Protein AF-A0A1H9M4N2-F1 (afdb_monomer_lite)

Radius of gyration: 21.85 Å; chains: 1; bounding box: 49×47×49 Å

Secondary structure (DSSP, 8-state):
----HHHHHHHHHHGGGTT---TTT-TTTT-HHHHTTTHHHHHHHHHHHHHHHHHHHHGGGS-HHHHHHHHHHSS---TT-S-HHHHHHHHHHHHH-PPPEEEEEETTEEEEEE---HHHHHH-HHHHHHHH-HHHHHHHHHHHTS----

Foldseek 3Di:
DPPPVVVVVVVLVVCLQDPDDDLPSRVCNVPPVCPVVPSVVVSVVVVVVLLVVLLVVLCPLPDPVQVVCCVVPVDGDDDCPDDPVLVVLQVVCVVPPFADWDWDDDPPDIDIDGDPDPVSCVVRVSVVCVLVDPNVQSRVCSSVSHNDRD

Organism: NCBI:txid355243

Sequence (150 aa):
MKQNMFVKYLIWIAEIFTEAKSFEANPILGNRLLNRPGLHVLRVVIARLITGFRRWILSWNISSAHRREFRQKDYLRISNALPPELFKRLQDEGEHCWPEIREFIQGNTTTRITFLDQEALKQLPAARMLCESSSIRDLLTYVASTAIRP

Structure (mmCIF, N/CA/C/O backbone):
data_AF-A0A1H9M4N2-F1
#
_entry.id   AF-A0A1H9M4N2-F1
#
loop_
_atom_site.group_PDB
_atom_site.id
_atom_site.type_symbol
_atom_site.label_atom_id
_atom_site.label_alt_id
_atom_site.label_comp_id
_atom_site.label_asym_id
_atom_site.label_entity_id
_atom_site.label_seq_id
_atom_site.pdbx_PDB_ins_code
_atom_site.Cartn_x
_atom_site.Cartn_y
_atom_site.Cartn_z
_atom_site.occupancy
_atom_site.B_iso_or_equiv
_atom_site.auth_seq_id
_atom_site.auth_comp_id
_atom_site.auth_asym_id
_atom_site.auth_atom_id
_atom_site.pdbx_PDB_model_num
ATOM 1 N N . MET A 1 1 ? 15.520 31.097 -24.199 1.00 44.78 1 MET A N 1
ATOM 2 C CA . MET A 1 1 ? 16.079 30.309 -23.076 1.00 44.78 1 MET A CA 1
ATOM 3 C C . MET A 1 1 ? 16.552 28.952 -23.591 1.00 44.78 1 MET A C 1
ATOM 5 O O . MET A 1 1 ? 15.733 28.059 -23.766 1.00 44.78 1 MET A O 1
ATOM 9 N N . LYS A 1 2 ? 17.850 28.790 -23.894 1.00 54.47 2 LYS A N 1
ATOM 10 C CA . LYS A 1 2 ? 18.431 27.469 -24.191 1.00 54.47 2 LYS A CA 1
ATOM 11 C C . LYS A 1 2 ? 18.489 26.693 -22.877 1.00 54.47 2 LYS A C 1
ATOM 13 O O . LYS A 1 2 ? 19.412 26.863 -22.092 1.00 54.47 2 LYS A O 1
ATOM 18 N N . GLN A 1 3 ? 17.450 25.919 -22.593 1.00 59.66 3 GLN A N 1
ATOM 19 C CA . GLN A 1 3 ? 17.449 24.980 -21.477 1.00 59.66 3 GLN A CA 1
ATOM 20 C C . GLN A 1 3 ? 18.666 24.061 -21.663 1.00 59.66 3 GLN A C 1
ATOM 22 O O . GLN A 1 3 ? 18.811 23.482 -22.739 1.00 59.66 3 GLN A O 1
ATOM 27 N N . ASN A 1 4 ? 19.568 23.995 -20.678 1.00 78.81 4 ASN A N 1
ATOM 28 C CA . ASN A 1 4 ? 20.815 23.233 -20.787 1.00 78.81 4 ASN A CA 1
ATOM 29 C C . ASN A 1 4 ? 20.494 21.767 -21.102 1.00 78.81 4 ASN A C 1
ATOM 31 O O . ASN A 1 4 ? 20.115 21.003 -20.216 1.00 78.81 4 ASN A O 1
ATOM 35 N N . MET A 1 5 ? 20.635 21.384 -22.373 1.00 80.19 5 MET A N 1
ATOM 36 C CA . MET A 1 5 ? 20.317 20.043 -22.876 1.00 80.19 5 MET A CA 1
ATOM 37 C C . MET A 1 5 ? 21.024 18.961 -22.059 1.00 80.19 5 MET A C 1
ATOM 39 O O . MET A 1 5 ? 20.429 17.939 -21.747 1.00 80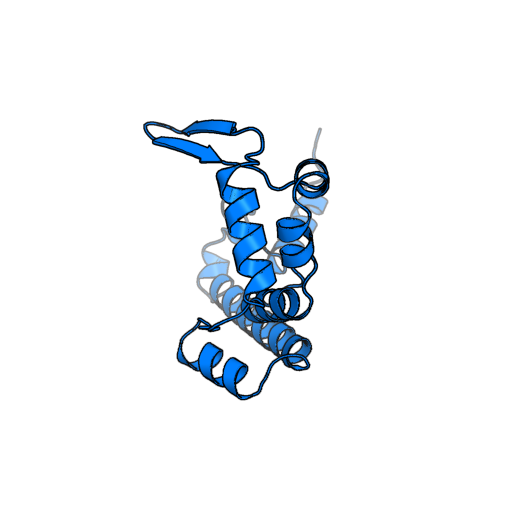.19 5 MET A O 1
ATOM 43 N N . PHE A 1 6 ? 22.252 19.236 -21.623 1.00 85.56 6 PHE A N 1
ATOM 44 C CA . PHE A 1 6 ? 23.020 18.371 -20.733 1.00 85.56 6 PHE A CA 1
ATOM 45 C C . PHE A 1 6 ? 22.291 18.044 -19.419 1.00 85.56 6 PHE A C 1
ATOM 47 O O . PHE A 1 6 ? 22.195 16.883 -19.034 1.00 85.56 6 PHE A O 1
ATOM 54 N N . VAL A 1 7 ? 21.705 19.051 -18.765 1.00 88.12 7 VAL A N 1
ATOM 55 C CA . VAL A 1 7 ? 20.955 18.868 -17.513 1.00 88.12 7 VAL A CA 1
ATOM 56 C C . VAL A 1 7 ? 19.710 18.014 -17.753 1.00 88.12 7 VAL A C 1
ATOM 58 O O . VAL A 1 7 ? 19.417 17.126 -16.959 1.00 88.12 7 VAL A O 1
ATOM 61 N N . LYS A 1 8 ? 19.009 18.217 -18.877 1.00 87.62 8 LYS A N 1
ATOM 62 C CA . LYS A 1 8 ? 17.862 17.373 -19.247 1.00 87.62 8 LYS A CA 1
ATOM 63 C C . LYS A 1 8 ? 18.258 15.918 -19.464 1.00 87.62 8 LYS A C 1
ATOM 65 O O . LYS A 1 8 ? 17.565 15.038 -18.973 1.00 87.62 8 LYS A O 1
ATOM 70 N N . TYR A 1 9 ? 19.374 15.662 -20.144 1.00 88.62 9 TYR A N 1
ATOM 71 C CA . TYR A 1 9 ? 19.868 14.299 -20.334 1.00 88.62 9 TYR A CA 1
ATOM 72 C C . TYR A 1 9 ? 20.221 13.618 -19.009 1.00 88.62 9 TYR A C 1
ATOM 74 O O . TYR A 1 9 ? 19.859 12.460 -18.823 1.00 88.62 9 TYR A O 1
ATOM 82 N N . LEU A 1 10 ? 20.849 14.329 -18.066 1.00 91.19 10 LEU A N 1
ATOM 83 C CA . LEU A 1 10 ? 21.105 13.791 -16.725 1.00 91.19 10 LEU A CA 1
ATOM 84 C C . LEU A 1 10 ? 19.805 13.430 -15.993 1.00 91.19 10 LEU A C 1
ATOM 86 O O . LEU A 1 10 ? 19.711 12.347 -15.418 1.00 91.19 10 LEU A O 1
ATOM 90 N N . ILE A 1 11 ? 18.790 14.298 -16.062 1.00 90.81 11 ILE A N 1
ATOM 91 C CA . ILE A 1 11 ? 17.467 14.033 -15.477 1.00 90.81 11 ILE A CA 1
ATOM 92 C C . ILE A 1 11 ? 16.821 12.811 -16.140 1.00 90.81 11 ILE A C 1
ATOM 94 O O . ILE A 1 11 ? 16.382 11.903 -15.443 1.00 90.81 11 ILE A O 1
ATOM 98 N N . TRP A 1 12 ? 16.817 12.734 -17.472 1.00 91.44 12 TRP A N 1
ATOM 99 C CA . TRP A 1 12 ? 16.221 11.612 -18.201 1.00 91.44 12 TRP A CA 1
ATOM 100 C C . TRP A 1 12 ? 16.899 10.273 -17.913 1.00 91.44 12 TRP A C 1
ATOM 102 O O . TRP A 1 12 ? 16.220 9.247 -17.874 1.00 91.44 12 TRP A O 1
ATOM 112 N N . ILE A 1 13 ? 18.219 10.272 -17.701 1.00 90.12 13 ILE A N 1
ATOM 113 C CA . ILE A 1 13 ? 18.963 9.080 -17.277 1.00 90.12 13 ILE A CA 1
ATOM 114 C C . ILE A 1 13 ? 18.564 8.695 -15.850 1.00 90.12 13 ILE A C 1
ATOM 116 O O . ILE A 1 13 ? 18.300 7.523 -15.586 1.00 90.12 13 ILE A O 1
ATOM 120 N N . ALA A 1 14 ? 18.471 9.665 -14.937 1.00 90.00 14 ALA A N 1
ATOM 121 C CA . ALA A 1 14 ? 18.040 9.407 -13.566 1.00 90.00 14 ALA A CA 1
ATOM 122 C C . ALA A 1 14 ? 16.607 8.840 -13.510 1.00 90.00 14 ALA A C 1
ATOM 124 O O . ALA A 1 14 ? 16.345 7.910 -12.749 1.00 90.00 14 ALA A O 1
ATOM 125 N N . GLU A 1 15 ? 15.703 9.323 -14.368 1.00 90.94 15 GLU A N 1
ATOM 126 C CA . GLU A 1 15 ? 14.310 8.861 -14.476 1.00 90.94 15 GLU A CA 1
ATOM 127 C C . GLU A 1 15 ? 14.156 7.375 -14.844 1.00 90.94 15 GLU A C 1
ATOM 129 O O . GLU A 1 15 ? 13.112 6.777 -14.582 1.00 90.94 15 GLU A O 1
ATOM 134 N N . ILE A 1 16 ? 15.193 6.733 -15.394 1.00 87.00 16 ILE A N 1
ATOM 135 C CA . ILE A 1 16 ? 15.191 5.278 -15.629 1.00 87.00 16 ILE A CA 1
ATOM 136 C C . ILE A 1 16 ? 14.973 4.519 -14.314 1.00 87.00 16 ILE A C 1
ATOM 138 O O . ILE A 1 16 ? 14.274 3.499 -14.290 1.00 87.00 16 ILE A O 1
ATOM 142 N N . PHE A 1 17 ? 15.530 5.047 -13.225 1.00 86.75 17 PHE A N 1
ATOM 143 C CA . PHE A 1 17 ? 15.487 4.464 -11.888 1.00 86.75 17 PHE A CA 1
ATOM 144 C C . PHE A 1 17 ? 14.317 4.982 -11.040 1.00 86.75 17 PHE A C 1
ATOM 146 O O . PHE A 1 17 ? 14.238 4.665 -9.855 1.00 86.75 17 PHE A O 1
ATOM 153 N N . THR A 1 18 ? 13.401 5.761 -11.623 1.00 87.38 18 THR A N 1
ATOM 154 C CA . THR A 1 18 ? 12.228 6.306 -10.928 1.00 87.38 18 THR A CA 1
ATOM 155 C C . THR A 1 18 ? 10.921 5.718 -11.465 1.00 87.38 18 THR A C 1
ATOM 157 O O . THR A 1 18 ? 10.889 4.909 -12.401 1.00 87.38 18 THR A O 1
ATOM 160 N N . GLU A 1 19 ? 9.807 6.161 -10.879 1.00 83.69 19 GLU A N 1
ATOM 161 C CA . GLU A 1 19 ? 8.443 5.842 -11.307 1.00 83.69 19 GLU A CA 1
ATOM 162 C C . GLU A 1 19 ? 7.988 6.641 -12.544 1.00 83.69 19 GLU A C 1
ATOM 164 O O . GLU A 1 19 ? 6.795 6.682 -12.842 1.00 83.69 19 GLU A O 1
ATOM 169 N N . ALA A 1 20 ? 8.904 7.278 -13.285 1.00 87.44 20 ALA A N 1
ATOM 170 C CA . ALA A 1 20 ? 8.570 8.000 -14.507 1.00 87.44 20 ALA A CA 1
ATOM 171 C C . ALA A 1 20 ? 7.899 7.070 -15.538 1.00 87.44 20 ALA A C 1
ATOM 173 O O . ALA A 1 20 ? 8.430 6.013 -15.909 1.00 87.44 20 ALA A O 1
ATOM 174 N N . LYS A 1 21 ? 6.711 7.484 -15.999 1.00 81.69 21 LYS A N 1
ATOM 175 C CA . LYS A 1 21 ? 5.856 6.743 -16.947 1.00 81.69 21 LYS A CA 1
ATOM 176 C C . LYS A 1 21 ? 5.656 7.459 -18.287 1.00 81.69 21 LYS A C 1
ATOM 178 O O . LYS A 1 21 ? 4.978 6.919 -19.154 1.00 81.69 21 LYS A O 1
ATOM 183 N N . SER A 1 22 ? 6.228 8.651 -18.476 1.00 86.00 22 SER A N 1
ATOM 184 C CA . SER A 1 22 ? 6.101 9.372 -19.746 1.00 86.00 22 SER A CA 1
ATOM 185 C C . SER A 1 22 ? 7.157 8.907 -20.746 1.00 86.00 22 SER A C 1
ATOM 187 O O . SER A 1 22 ? 8.322 9.290 -20.667 1.00 86.00 22 SER A O 1
ATOM 189 N N . PHE A 1 23 ? 6.735 8.072 -21.694 1.00 85.62 23 PHE A N 1
ATOM 190 C CA . PHE A 1 23 ? 7.571 7.606 -22.806 1.00 85.62 23 PHE A CA 1
ATOM 191 C C . PHE A 1 23 ? 7.739 8.666 -23.903 1.00 85.62 23 PHE A C 1
ATOM 193 O O . PHE A 1 23 ? 8.678 8.588 -24.686 1.00 85.62 23 PHE A O 1
ATOM 200 N N . GLU A 1 24 ? 6.842 9.652 -23.957 1.00 87.06 24 GLU A N 1
ATOM 201 C CA . GLU A 1 24 ? 6.908 10.761 -24.910 1.00 87.06 24 GLU A CA 1
ATOM 202 C C . GLU A 1 24 ? 7.845 11.870 -24.416 1.00 87.06 24 GLU A C 1
ATOM 204 O O . GLU A 1 24 ? 8.692 12.349 -25.166 1.00 87.06 24 GLU A O 1
ATOM 209 N N . ALA A 1 25 ? 7.745 12.248 -23.135 1.00 86.50 25 ALA A N 1
ATOM 210 C CA . ALA A 1 25 ? 8.541 13.345 -22.578 1.00 86.50 25 ALA A CA 1
ATOM 211 C C . ALA A 1 25 ? 9.994 12.952 -22.251 1.00 86.50 25 ALA A C 1
ATOM 213 O O . ALA A 1 25 ? 10.863 13.826 -22.200 1.00 86.50 25 ALA A O 1
ATOM 214 N N . ASN A 1 26 ? 10.265 11.660 -22.028 1.00 89.06 26 ASN A N 1
ATOM 215 C CA . ASN A 1 26 ? 11.610 11.131 -21.814 1.00 89.06 26 ASN A CA 1
ATOM 216 C C . ASN A 1 26 ? 12.023 10.251 -23.012 1.00 89.06 26 ASN A C 1
ATOM 218 O O . ASN A 1 26 ? 11.610 9.087 -23.104 1.00 89.06 26 ASN A O 1
ATOM 222 N N . PRO A 1 27 ? 12.881 10.764 -23.914 1.00 88.50 27 PRO A N 1
ATOM 223 C CA . PRO A 1 27 ? 13.272 10.055 -25.128 1.00 88.50 27 PRO A CA 1
ATOM 224 C C . PRO A 1 27 ? 14.112 8.802 -24.855 1.00 88.50 27 PRO A C 1
ATOM 226 O O . PRO A 1 27 ? 14.202 7.945 -25.728 1.00 88.50 27 PRO A O 1
ATOM 229 N N . ILE A 1 28 ? 14.719 8.667 -23.670 1.00 88.44 28 ILE A N 1
ATOM 230 C CA . ILE A 1 28 ? 15.475 7.472 -23.273 1.00 88.44 28 ILE A CA 1
ATOM 231 C C . ILE A 1 28 ? 14.504 6.352 -22.892 1.00 88.44 28 ILE A C 1
ATOM 233 O O . ILE A 1 28 ? 14.641 5.228 -23.374 1.00 88.44 28 ILE A O 1
ATOM 237 N N . LEU A 1 29 ? 13.476 6.670 -22.098 1.00 88.25 29 LEU A N 1
ATOM 238 C CA . LEU A 1 29 ? 12.418 5.722 -21.744 1.00 88.25 29 LEU A CA 1
ATOM 239 C C . LEU A 1 29 ? 11.606 5.286 -22.970 1.00 88.25 29 LEU A C 1
ATOM 241 O O . LEU A 1 29 ? 11.312 4.100 -23.111 1.00 88.25 29 LEU A O 1
ATOM 245 N N . GLY A 1 30 ? 11.280 6.217 -23.871 1.00 87.81 30 GLY A N 1
ATOM 246 C CA . GLY A 1 30 ? 10.562 5.949 -25.124 1.00 87.81 30 GLY A CA 1
ATOM 247 C C . GLY A 1 30 ? 11.386 5.270 -26.223 1.00 87.81 30 GLY A C 1
ATOM 248 O O . GLY A 1 30 ? 10.836 4.881 -27.257 1.00 87.81 30 GLY A O 1
ATOM 249 N N . ASN A 1 31 ? 12.698 5.100 -26.039 1.00 91.50 31 ASN A N 1
ATOM 250 C CA . ASN A 1 31 ? 13.578 4.630 -27.103 1.00 91.50 31 ASN A CA 1
ATOM 251 C C . ASN A 1 31 ? 13.326 3.152 -27.455 1.00 91.50 31 ASN A C 1
ATOM 253 O O . ASN A 1 31 ? 13.553 2.243 -26.653 1.00 91.50 31 ASN A O 1
ATOM 257 N N . ARG A 1 32 ? 12.926 2.880 -28.701 1.00 90.56 32 ARG A N 1
ATOM 258 C CA . ARG A 1 32 ? 12.684 1.510 -29.189 1.00 90.56 32 ARG A CA 1
ATOM 259 C C . ARG A 1 32 ? 13.947 0.644 -29.216 1.00 90.56 32 ARG A C 1
ATOM 261 O O . ARG A 1 32 ? 13.852 -0.551 -28.958 1.00 90.56 32 ARG A O 1
ATOM 268 N N . LEU A 1 33 ? 15.113 1.219 -29.513 1.00 91.38 33 LEU A N 1
ATOM 269 C CA . LEU A 1 33 ? 16.386 0.492 -29.561 1.00 91.38 33 LEU A CA 1
ATOM 270 C C . LEU A 1 33 ? 16.873 0.079 -28.172 1.00 91.38 33 LEU A C 1
ATOM 272 O O . LEU A 1 33 ? 17.539 -0.940 -28.075 1.00 91.38 33 LEU A O 1
ATOM 276 N N . LEU A 1 34 ? 16.518 0.822 -27.118 1.00 89.44 34 LEU A N 1
ATOM 277 C CA . LEU A 1 34 ? 16.816 0.447 -25.729 1.00 89.44 34 LEU A CA 1
ATOM 278 C C . LEU A 1 34 ? 15.767 -0.508 -25.148 1.00 89.44 34 LEU A C 1
ATOM 280 O O . LEU A 1 34 ? 16.090 -1.394 -24.360 1.00 89.44 34 LEU A O 1
ATOM 284 N N . ASN A 1 35 ? 14.506 -0.385 -25.564 1.00 90.88 35 ASN A N 1
ATOM 285 C CA . ASN A 1 35 ? 13.452 -1.290 -25.109 1.00 90.88 35 ASN A CA 1
ATOM 286 C C . ASN A 1 35 ? 13.502 -2.673 -25.777 1.00 90.88 35 ASN A C 1
ATOM 288 O O . ASN A 1 35 ? 13.179 -3.655 -25.115 1.00 90.88 35 ASN A O 1
ATOM 292 N N . ARG A 1 36 ? 13.968 -2.783 -27.030 1.00 90.25 36 ARG A N 1
ATOM 293 C CA . ARG A 1 36 ? 14.211 -4.070 -27.717 1.00 90.25 36 ARG A CA 1
ATOM 294 C C . ARG A 1 36 ? 15.118 -5.041 -26.940 1.00 90.25 36 ARG A C 1
ATOM 296 O O . ARG A 1 36 ? 14.717 -6.190 -26.794 1.00 90.25 36 ARG A O 1
ATOM 303 N N . PRO A 1 37 ? 16.289 -4.627 -26.418 1.00 89.25 37 PRO A N 1
ATOM 304 C CA . PRO A 1 37 ? 17.132 -5.474 -25.576 1.00 89.25 37 PRO A CA 1
ATOM 305 C C . PRO A 1 37 ? 16.604 -5.628 -24.140 1.00 89.25 37 PRO A C 1
ATOM 307 O O . PRO A 1 37 ? 17.207 -6.351 -23.356 1.00 89.25 37 PRO A O 1
ATOM 310 N N . GLY A 1 38 ? 15.486 -4.982 -23.782 1.00 92.69 38 GLY A N 1
ATOM 311 C CA . GLY A 1 38 ? 14.782 -5.247 -22.529 1.00 92.69 38 GLY A CA 1
ATOM 312 C C . GLY A 1 38 ? 14.899 -4.177 -21.444 1.00 92.69 38 GLY A C 1
ATOM 313 O O . GLY A 1 38 ? 14.637 -4.505 -20.292 1.00 92.69 38 GLY A O 1
ATOM 314 N N . LEU A 1 39 ? 15.223 -2.910 -21.754 1.00 91.44 39 LEU A N 1
ATOM 315 C CA . LEU A 1 39 ? 15.250 -1.829 -20.746 1.00 91.44 39 LEU A CA 1
ATOM 316 C C . LEU A 1 39 ? 13.956 -1.772 -19.915 1.00 91.44 39 LEU A C 1
ATOM 318 O O . LEU A 1 39 ? 14.001 -1.747 -18.686 1.00 91.44 39 LEU A O 1
ATOM 322 N N . HIS A 1 40 ? 12.794 -1.787 -20.572 1.00 90.75 40 HIS A N 1
ATOM 323 C CA . HIS A 1 40 ? 11.508 -1.800 -19.877 1.00 90.75 40 HIS A CA 1
ATOM 324 C C . HIS A 1 40 ? 11.326 -3.049 -19.000 1.00 90.75 40 HIS A C 1
ATOM 326 O O . HIS A 1 40 ? 10.909 -2.937 -17.850 1.00 90.75 40 HIS A O 1
ATOM 332 N N . VAL A 1 41 ? 11.687 -4.230 -19.513 1.00 92.19 41 VAL A N 1
ATOM 333 C CA . VAL A 1 41 ? 11.590 -5.496 -18.769 1.00 92.19 41 VAL A CA 1
ATOM 334 C C . VAL A 1 41 ? 12.482 -5.460 -17.529 1.00 92.19 41 VAL A C 1
ATOM 336 O O . VAL A 1 41 ? 12.028 -5.803 -16.440 1.00 92.19 41 VAL A O 1
ATOM 339 N N . LEU A 1 42 ? 13.715 -4.967 -17.664 1.00 92.69 42 LEU A N 1
ATOM 340 C CA . LEU A 1 42 ? 14.639 -4.775 -16.552 1.00 92.69 42 LEU A CA 1
ATOM 341 C C . LEU A 1 42 ? 14.032 -3.867 -15.475 1.00 92.69 42 LEU A C 1
ATOM 343 O O . LEU A 1 42 ? 14.073 -4.218 -14.298 1.00 92.69 42 LEU A O 1
ATOM 347 N N . ARG A 1 43 ? 13.404 -2.746 -15.860 1.00 92.62 43 ARG A N 1
ATOM 348 C CA . ARG A 1 43 ? 12.711 -1.852 -14.912 1.00 92.62 43 ARG A CA 1
ATOM 349 C C . ARG A 1 43 ? 11.582 -2.570 -14.171 1.00 92.62 43 ARG A C 1
ATOM 351 O O . ARG A 1 43 ? 11.470 -2.419 -12.957 1.00 92.62 43 ARG A O 1
ATOM 358 N N . VAL A 1 44 ? 10.779 -3.379 -14.864 1.00 91.94 44 VAL A N 1
ATOM 359 C CA . VAL A 1 44 ? 9.695 -4.166 -14.245 1.00 91.94 44 VAL A CA 1
ATOM 360 C C . VAL A 1 44 ? 10.248 -5.202 -13.261 1.00 91.94 44 VAL A C 1
ATOM 362 O O . VAL A 1 44 ? 9.734 -5.331 -12.148 1.00 91.94 44 VAL A O 1
ATOM 365 N N . VAL A 1 45 ? 11.319 -5.911 -13.627 1.00 94.12 45 VAL A N 1
ATOM 366 C CA . VAL A 1 45 ? 11.977 -6.891 -12.748 1.00 94.12 45 VAL A CA 1
ATOM 367 C C . VAL A 1 45 ? 12.562 -6.206 -11.513 1.00 94.12 45 VAL A C 1
ATOM 369 O O . VAL A 1 45 ? 12.299 -6.650 -10.396 1.00 94.12 45 VAL A O 1
ATOM 372 N N . ILE A 1 46 ? 13.284 -5.095 -11.684 1.00 93.25 46 ILE A N 1
ATOM 373 C CA . ILE A 1 46 ? 13.825 -4.303 -10.571 1.00 93.25 46 ILE A CA 1
ATOM 374 C C . ILE A 1 46 ? 12.690 -3.815 -9.662 1.00 93.25 46 ILE A C 1
ATOM 376 O O . ILE A 1 46 ? 12.765 -3.999 -8.449 1.00 93.25 46 ILE A O 1
ATOM 380 N N . ALA A 1 47 ? 11.604 -3.271 -10.218 1.00 91.94 47 ALA A N 1
ATOM 381 C CA . ALA A 1 47 ? 10.449 -2.830 -9.437 1.00 91.94 47 ALA A CA 1
ATOM 382 C C . ALA A 1 47 ? 9.834 -3.981 -8.625 1.00 91.94 47 ALA A C 1
ATOM 384 O O . ALA A 1 47 ? 9.524 -3.810 -7.442 1.00 91.94 47 ALA A O 1
ATOM 385 N N . ARG A 1 48 ? 9.718 -5.181 -9.211 1.00 93.19 48 ARG A N 1
ATOM 386 C CA . ARG A 1 48 ? 9.259 -6.381 -8.498 1.00 93.19 48 ARG A CA 1
ATOM 387 C C . ARG A 1 48 ? 10.199 -6.750 -7.348 1.00 93.19 48 ARG A C 1
ATOM 389 O O . ARG A 1 48 ? 9.709 -7.046 -6.259 1.00 93.19 48 ARG A O 1
ATOM 396 N N . LEU A 1 49 ? 11.516 -6.713 -7.565 1.00 94.94 49 LEU A N 1
ATOM 397 C CA . LEU A 1 49 ? 12.516 -6.998 -6.529 1.00 94.94 49 LEU A CA 1
ATOM 398 C C . LEU A 1 49 ? 12.450 -5.981 -5.384 1.00 94.94 49 LEU A C 1
ATOM 400 O O . LEU A 1 49 ? 12.379 -6.382 -4.224 1.00 94.94 49 LEU A O 1
ATOM 404 N N . ILE A 1 50 ? 12.379 -4.684 -5.699 1.00 93.56 50 ILE A N 1
ATOM 405 C CA . ILE A 1 50 ? 12.236 -3.609 -4.706 1.00 93.56 50 ILE A CA 1
ATOM 406 C C . ILE A 1 50 ? 10.946 -3.798 -3.905 1.00 93.56 50 ILE A C 1
ATOM 408 O O . ILE A 1 50 ? 10.960 -3.707 -2.681 1.00 93.56 50 ILE A O 1
ATOM 412 N N . THR A 1 51 ? 9.835 -4.110 -4.571 1.00 93.56 51 THR A N 1
ATOM 413 C CA . THR A 1 51 ? 8.546 -4.347 -3.904 1.00 93.56 51 THR A CA 1
ATOM 414 C C . THR A 1 51 ? 8.611 -5.586 -3.001 1.00 93.56 51 THR A C 1
ATOM 416 O O . THR A 1 51 ? 8.107 -5.580 -1.881 1.00 93.56 51 THR A O 1
ATOM 419 N N . GLY A 1 52 ? 9.275 -6.659 -3.444 1.00 93.94 52 GLY A N 1
ATOM 420 C CA . GLY A 1 52 ? 9.527 -7.845 -2.620 1.00 93.94 52 GLY A CA 1
ATOM 421 C C . GLY A 1 52 ? 10.354 -7.526 -1.373 1.00 93.94 52 GLY A C 1
ATOM 422 O O . GLY A 1 52 ? 9.972 -7.915 -0.271 1.00 93.94 52 GLY A O 1
ATOM 423 N N . PHE A 1 53 ? 11.436 -6.764 -1.538 1.00 94.88 53 PHE A N 1
ATOM 424 C CA . PHE A 1 53 ? 12.304 -6.328 -0.446 1.00 94.88 53 PHE A CA 1
ATOM 425 C C . PHE A 1 53 ? 11.578 -5.418 0.554 1.00 94.88 53 PHE A C 1
ATOM 427 O O . PHE A 1 53 ? 11.613 -5.666 1.758 1.00 94.88 53 PHE A O 1
ATOM 434 N N . ARG A 1 54 ? 10.843 -4.411 0.068 1.00 93.81 54 ARG A N 1
ATOM 435 C CA . ARG A 1 54 ? 10.028 -3.518 0.907 1.00 93.81 54 ARG A CA 1
ATOM 436 C C . ARG A 1 54 ? 8.983 -4.306 1.692 1.00 93.81 54 ARG A C 1
ATOM 438 O O . ARG A 1 54 ? 8.876 -4.131 2.901 1.00 93.81 54 ARG A O 1
ATOM 445 N N . ARG A 1 55 ? 8.267 -5.234 1.049 1.00 93.94 55 ARG A N 1
ATOM 446 C CA . ARG A 1 55 ? 7.336 -6.128 1.755 1.00 93.94 55 ARG A CA 1
ATOM 447 C C . ARG A 1 55 ? 8.023 -7.013 2.778 1.00 93.94 55 ARG A C 1
ATOM 449 O O . ARG A 1 55 ? 7.427 -7.265 3.817 1.00 93.94 55 ARG A O 1
ATOM 456 N N . TRP A 1 56 ? 9.235 -7.492 2.509 1.00 93.31 56 TRP A N 1
ATOM 457 C CA . TRP A 1 56 ? 9.996 -8.280 3.476 1.00 93.31 56 TRP A CA 1
ATOM 458 C C . TRP A 1 56 ? 10.313 -7.466 4.738 1.00 93.31 56 TRP A C 1
ATOM 460 O O . TRP A 1 56 ? 10.016 -7.943 5.833 1.00 93.31 56 TRP A O 1
ATOM 470 N N . ILE A 1 57 ? 10.771 -6.216 4.595 1.00 93.31 57 ILE A N 1
ATOM 471 C CA . ILE A 1 57 ? 10.981 -5.288 5.724 1.00 93.31 57 ILE A CA 1
ATOM 472 C C . ILE A 1 57 ? 9.675 -5.060 6.500 1.00 93.31 57 ILE A C 1
ATOM 474 O O . ILE A 1 57 ? 9.638 -5.185 7.720 1.00 93.31 57 ILE A O 1
ATOM 478 N N . LEU A 1 58 ? 8.580 -4.781 5.789 1.00 92.75 58 LEU A N 1
ATOM 479 C CA . LEU A 1 58 ? 7.268 -4.493 6.382 1.00 92.75 58 LEU A CA 1
ATOM 480 C C . LEU A 1 58 ? 6.562 -5.738 6.945 1.00 92.75 58 LEU A C 1
ATOM 482 O O . LEU A 1 58 ? 5.505 -5.636 7.559 1.00 92.75 58 LEU A O 1
ATOM 486 N N . SER A 1 59 ? 7.123 -6.930 6.734 1.00 92.56 59 SER A N 1
ATOM 487 C CA . SER A 1 59 ? 6.490 -8.193 7.112 1.00 92.56 59 SER A CA 1
ATOM 488 C C . SER A 1 59 ? 6.529 -8.479 8.615 1.00 92.56 59 SER A C 1
ATOM 490 O O . SER A 1 59 ? 5.846 -9.404 9.057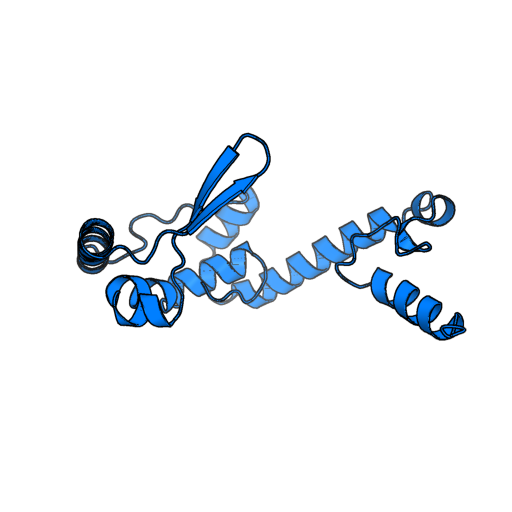 1.00 92.56 59 SER A O 1
ATOM 492 N N . TRP A 1 60 ? 7.312 -7.711 9.383 1.00 90.69 60 TRP A N 1
ATOM 493 C CA . TRP A 1 60 ? 7.536 -7.933 10.813 1.00 90.69 60 TRP A CA 1
ATOM 494 C C . TRP A 1 60 ? 6.247 -7.846 11.639 1.00 90.69 60 TRP A C 1
ATOM 496 O O . TRP A 1 60 ? 6.011 -8.691 12.498 1.00 90.69 60 TRP A O 1
ATOM 506 N N . ASN A 1 61 ? 5.366 -6.896 11.315 1.00 89.12 61 ASN A N 1
ATOM 507 C CA . ASN A 1 61 ? 4.106 -6.683 12.036 1.00 89.12 61 ASN A CA 1
ATOM 508 C C . ASN A 1 61 ? 2.938 -7.527 11.494 1.00 89.12 61 ASN A C 1
ATOM 510 O O . ASN A 1 61 ? 1.803 -7.380 11.941 1.00 89.12 61 ASN A O 1
ATOM 514 N N . ILE A 1 62 ? 3.185 -8.414 10.522 1.00 93.88 62 ILE A N 1
ATOM 515 C CA . ILE A 1 62 ? 2.128 -9.154 9.825 1.00 93.88 62 ILE A CA 1
ATOM 516 C C . ILE A 1 62 ? 2.198 -10.642 10.160 1.00 93.88 62 ILE A C 1
ATOM 518 O O . ILE A 1 62 ? 3.234 -11.302 10.012 1.00 93.88 62 ILE A O 1
ATOM 522 N N . SER A 1 63 ? 1.055 -11.213 10.545 1.00 93.81 63 SER A N 1
ATOM 523 C CA . SER A 1 63 ? 0.944 -12.641 10.853 1.00 93.81 63 SER A CA 1
ATOM 524 C C . SER A 1 63 ? 1.440 -13.511 9.687 1.00 93.81 63 SER A C 1
ATOM 526 O O . SER A 1 63 ? 1.289 -13.179 8.508 1.00 93.81 63 SER A O 1
ATOM 528 N N . SER A 1 64 ? 2.057 -14.654 9.993 1.00 94.44 64 SER A N 1
ATOM 529 C CA . SER A 1 64 ? 2.512 -15.604 8.964 1.00 94.44 64 SER A CA 1
ATOM 530 C C . SER A 1 64 ? 1.360 -16.097 8.077 1.00 94.44 64 SER A C 1
ATOM 532 O O . SER A 1 64 ? 1.559 -16.300 6.877 1.00 94.44 64 SER A O 1
ATOM 534 N N . ALA A 1 65 ? 0.156 -16.221 8.646 1.00 94.31 65 ALA A N 1
ATOM 535 C CA . ALA A 1 65 ? -1.064 -16.589 7.938 1.00 94.31 65 ALA A CA 1
ATOM 536 C C . ALA A 1 65 ? -1.459 -15.542 6.885 1.00 94.31 65 ALA A C 1
ATOM 538 O O . ALA A 1 65 ? -1.603 -15.902 5.718 1.00 94.31 65 ALA A O 1
ATOM 539 N N . HIS A 1 66 ? -1.535 -14.256 7.251 1.00 95.25 66 HIS A N 1
ATOM 540 C CA . HIS A 1 66 ? -1.846 -13.186 6.294 1.00 95.25 66 HIS A CA 1
ATOM 541 C C . HIS A 1 66 ? -0.758 -13.075 5.221 1.00 95.25 66 HIS A C 1
ATOM 5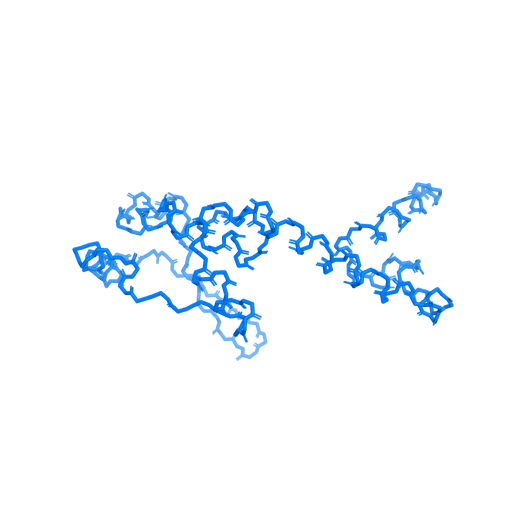43 O O . HIS A 1 66 ? -1.055 -13.003 4.034 1.00 95.25 66 HIS A O 1
ATOM 549 N N . ARG A 1 67 ? 0.523 -13.173 5.597 1.00 95.19 67 ARG A N 1
ATOM 550 C CA . ARG A 1 67 ? 1.623 -13.175 4.616 1.00 95.19 67 ARG A CA 1
ATOM 551 C C . ARG A 1 67 ? 1.491 -14.310 3.598 1.00 95.19 67 ARG A C 1
ATOM 553 O O . ARG A 1 67 ? 1.808 -14.116 2.427 1.00 95.19 67 ARG A O 1
ATOM 560 N N . ARG A 1 68 ? 1.051 -15.499 4.028 1.00 95.12 68 ARG A N 1
ATOM 561 C CA . ARG A 1 68 ? 0.803 -16.637 3.130 1.00 95.12 68 ARG A CA 1
ATOM 562 C C . ARG A 1 68 ? -0.417 -16.396 2.247 1.00 95.12 68 ARG A C 1
ATOM 564 O O . ARG A 1 68 ? -0.322 -16.632 1.049 1.00 95.12 68 ARG A O 1
ATOM 571 N N . GLU A 1 69 ? -1.518 -15.923 2.823 1.00 95.94 69 GLU A N 1
ATOM 572 C CA . GLU A 1 69 ? -2.750 -15.640 2.086 1.00 95.94 69 GLU A CA 1
ATOM 573 C C . GLU A 1 69 ? -2.519 -14.598 0.990 1.00 95.94 69 GLU A C 1
ATOM 575 O O . GLU A 1 69 ? -2.839 -14.860 -0.165 1.00 95.94 69 GLU A O 1
ATOM 580 N N . PHE A 1 70 ? -1.865 -13.481 1.318 1.00 95.75 70 PHE A N 1
ATOM 581 C CA . PHE A 1 70 ? -1.562 -12.440 0.341 1.00 95.75 70 PHE A CA 1
ATOM 582 C C . PHE A 1 70 ? -0.681 -12.960 -0.799 1.00 95.75 70 PHE A C 1
ATOM 584 O O . PHE A 1 70 ? -0.962 -12.694 -1.957 1.00 95.75 70 PHE A O 1
ATOM 591 N N . ARG A 1 71 ? 0.346 -13.771 -0.500 1.00 93.56 71 ARG A N 1
ATOM 592 C CA . ARG A 1 71 ? 1.194 -14.383 -1.542 1.00 93.56 71 ARG A CA 1
ATOM 593 C C . ARG A 1 71 ? 0.447 -15.348 -2.465 1.00 93.56 71 ARG A C 1
ATOM 595 O O . ARG A 1 71 ? 0.937 -15.610 -3.555 1.00 93.56 71 ARG A O 1
ATOM 602 N N . GLN A 1 72 ? -0.653 -15.939 -2.003 1.00 95.75 72 GLN A N 1
ATOM 603 C CA . GLN A 1 72 ? -1.427 -16.920 -2.766 1.00 95.75 72 GLN A CA 1
ATOM 604 C C . GLN A 1 72 ? -2.580 -16.283 -3.539 1.00 95.75 72 GLN A C 1
ATOM 606 O O . GLN A 1 72 ? -2.943 -16.787 -4.596 1.00 95.75 72 GLN A O 1
ATOM 611 N N . LYS A 1 73 ? -3.180 -15.228 -2.983 1.00 96.56 73 LYS A N 1
ATOM 612 C CA . LYS A 1 73 ? -4.435 -14.656 -3.476 1.00 96.56 73 LYS A CA 1
ATOM 613 C C . LYS A 1 73 ? -4.311 -13.223 -3.986 1.00 96.56 73 LYS A C 1
ATOM 615 O O . LYS A 1 73 ? -5.273 -12.723 -4.550 1.00 96.56 73 LYS A O 1
ATOM 620 N N . ASP A 1 74 ? -3.193 -12.546 -3.729 1.00 93.19 74 ASP A N 1
ATOM 621 C CA . ASP A 1 74 ? -2.978 -11.115 -4.001 1.00 93.19 74 ASP A CA 1
ATOM 622 C C . ASP A 1 74 ? -3.965 -10.163 -3.288 1.00 93.19 74 ASP A C 1
ATOM 624 O O . ASP A 1 74 ? -3.992 -8.962 -3.548 1.00 93.19 74 ASP A O 1
ATOM 628 N N . TYR A 1 75 ? -4.737 -10.671 -2.322 1.00 94.81 75 TYR A N 1
ATOM 629 C CA . TYR A 1 75 ? -5.580 -9.886 -1.421 1.00 94.81 75 TYR A CA 1
ATOM 630 C C . TYR A 1 75 ? -5.616 -10.507 -0.019 1.00 94.81 75 TYR A C 1
ATOM 632 O O . TYR A 1 75 ? -5.231 -11.660 0.185 1.00 94.81 75 TYR A O 1
ATOM 640 N N . LEU A 1 76 ? -6.082 -9.726 0.957 1.00 94.19 76 LEU A N 1
ATOM 641 C CA . LEU A 1 76 ? -6.322 -10.170 2.330 1.00 94.19 76 LEU A CA 1
ATOM 642 C C . LEU A 1 76 ? -7.794 -9.994 2.680 1.00 94.19 76 LEU A C 1
ATOM 644 O O . LEU A 1 76 ? -8.369 -8.940 2.419 1.00 94.19 76 LEU A O 1
ATOM 648 N N . ARG A 1 77 ? -8.392 -11.008 3.309 1.00 93.19 77 ARG A N 1
ATOM 649 C CA . ARG A 1 77 ? -9.739 -10.912 3.874 1.00 93.19 77 ARG A CA 1
ATOM 650 C C . ARG A 1 77 ? -9.647 -10.906 5.392 1.00 93.19 77 ARG A C 1
ATOM 652 O O . ARG A 1 77 ? -9.439 -11.946 6.007 1.00 93.19 77 ARG A O 1
ATOM 659 N N . ILE A 1 78 ? -9.868 -9.743 5.993 1.00 92.31 78 ILE A N 1
ATOM 660 C CA . ILE A 1 78 ? -9.889 -9.591 7.448 1.00 92.31 78 ILE A CA 1
ATOM 661 C C . ILE A 1 78 ? -11.341 -9.525 7.906 1.00 92.31 78 ILE A C 1
ATOM 663 O O . ILE A 1 78 ? -12.077 -8.613 7.539 1.00 92.31 78 ILE A O 1
ATOM 667 N N . SER A 1 79 ? -11.761 -10.518 8.684 1.00 92.19 79 SER A N 1
ATOM 668 C CA . SER A 1 79 ? -13.098 -10.531 9.284 1.00 92.19 79 SER A CA 1
ATOM 669 C C . SER A 1 79 ? -13.048 -9.834 10.636 1.00 92.19 79 SER A C 1
ATOM 671 O O . SER A 1 79 ? -12.071 -10.004 11.362 1.00 92.19 79 SER A O 1
ATOM 673 N N . ASN A 1 80 ? -14.092 -9.073 10.975 1.00 91.19 80 ASN A N 1
ATOM 674 C CA . ASN A 1 80 ? -14.187 -8.346 12.246 1.00 91.19 80 ASN A CA 1
ATOM 675 C C . ASN A 1 80 ? -12.945 -7.481 12.523 1.00 91.19 80 ASN A C 1
ATOM 677 O O . ASN A 1 80 ? -12.407 -7.477 13.626 1.00 91.19 80 ASN A O 1
ATOM 681 N N . ALA A 1 81 ? -12.471 -6.761 11.499 1.00 89.75 81 ALA A N 1
ATOM 682 C CA . ALA A 1 81 ? -11.292 -5.899 11.602 1.00 89.75 81 ALA A CA 1
ATOM 683 C C . ALA A 1 81 ? -11.452 -4.778 12.648 1.00 89.75 81 ALA A C 1
ATOM 685 O O . ALA A 1 81 ? -10.460 -4.186 13.070 1.00 89.75 81 ALA A O 1
ATOM 686 N N . LEU A 1 82 ? -12.693 -4.490 13.051 1.00 91.50 82 LEU A N 1
ATOM 687 C CA . LEU A 1 82 ? -13.054 -3.447 13.998 1.00 91.50 82 LEU A CA 1
ATOM 688 C C . LEU A 1 82 ? -13.799 -4.037 15.196 1.00 91.50 82 LEU A C 1
ATOM 690 O O . LEU A 1 82 ? -14.620 -4.942 15.013 1.00 91.50 82 LEU A O 1
ATOM 694 N N . PRO A 1 83 ? -13.581 -3.492 16.406 1.00 92.56 83 PRO A N 1
ATOM 695 C CA . PRO A 1 83 ? -14.447 -3.762 17.543 1.00 92.56 83 PRO A CA 1
ATOM 696 C C . PRO A 1 83 ? -15.911 -3.441 17.191 1.00 92.56 83 PRO A C 1
ATOM 698 O O . PRO A 1 83 ? -16.155 -2.400 16.572 1.00 92.56 83 PRO A O 1
ATOM 701 N N . PRO A 1 84 ? -16.890 -4.268 17.605 1.00 94.56 84 PRO A N 1
ATOM 702 C CA . PRO A 1 84 ? -18.302 -4.055 17.274 1.00 94.56 84 PRO A CA 1
ATOM 703 C C . PRO A 1 84 ? -18.817 -2.661 17.652 1.00 94.56 84 PRO A C 1
ATOM 705 O O . PRO A 1 84 ? -19.573 -2.050 16.902 1.00 94.56 84 PRO A O 1
ATOM 708 N N . GLU A 1 85 ? -18.360 -2.127 18.786 1.00 94.62 85 GLU A N 1
ATOM 709 C CA . GLU A 1 85 ? -18.720 -0.783 19.245 1.00 94.62 85 GLU A CA 1
ATOM 710 C C . GLU A 1 85 ? -18.185 0.316 18.323 1.00 94.62 85 GLU A C 1
ATOM 712 O O . GLU A 1 85 ? -18.914 1.248 17.990 1.00 94.62 85 GLU A O 1
ATOM 717 N N . LEU A 1 86 ? -16.929 0.197 17.877 1.00 93.56 86 LEU A N 1
ATOM 718 C CA . LEU A 1 86 ? -16.331 1.151 16.943 1.00 93.56 86 LEU A CA 1
ATOM 719 C C . LEU A 1 86 ? -17.027 1.077 15.581 1.00 93.56 86 LEU A C 1
ATOM 721 O O . LEU A 1 86 ? -17.316 2.107 14.982 1.00 93.56 86 LEU A O 1
ATOM 725 N N . PHE A 1 87 ? -17.343 -0.133 15.118 1.00 94.81 87 PHE A N 1
ATOM 726 C CA . PHE A 1 87 ? -18.084 -0.338 13.878 1.00 94.81 87 PHE A CA 1
ATOM 727 C C . PHE A 1 87 ? -19.490 0.274 13.926 1.00 94.81 87 PHE A C 1
ATOM 729 O O . PHE A 1 87 ? -19.942 0.842 12.935 1.00 94.81 87 PHE A O 1
ATOM 736 N N . LYS A 1 88 ? -20.176 0.193 15.072 1.00 95.44 88 LYS A N 1
ATOM 737 C CA . LYS A 1 88 ? -21.478 0.841 15.255 1.00 95.44 88 LYS A CA 1
ATOM 738 C C . LYS A 1 88 ? -21.359 2.367 15.209 1.00 95.44 88 LYS A C 1
ATOM 740 O O . LYS A 1 88 ? -22.074 2.997 14.446 1.00 95.44 88 LYS A O 1
ATOM 745 N N . ARG A 1 89 ? -20.394 2.949 15.929 1.00 94.56 89 ARG A N 1
ATOM 746 C CA . ARG A 1 89 ? -20.157 4.407 15.908 1.00 94.56 89 ARG A CA 1
ATOM 747 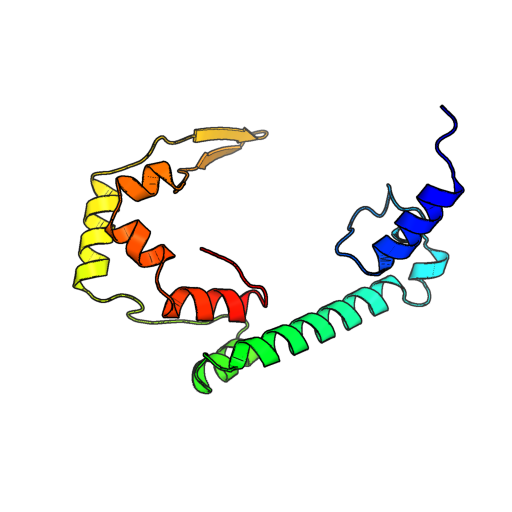C C . ARG A 1 89 ? -19.808 4.931 14.514 1.00 94.56 89 ARG A C 1
ATOM 749 O O . ARG A 1 89 ? -20.257 6.005 14.146 1.00 94.56 89 ARG A O 1
ATOM 756 N N . LEU A 1 90 ? -19.035 4.169 13.739 1.00 93.50 90 LEU A N 1
ATOM 757 C CA . LEU A 1 90 ? -18.718 4.505 12.347 1.00 93.50 90 LEU A CA 1
ATOM 758 C C . LEU A 1 90 ? -19.954 4.520 11.445 1.00 93.50 90 LEU A C 1
ATOM 760 O O . LEU A 1 90 ? -20.043 5.371 10.567 1.00 93.50 90 LEU A O 1
ATOM 764 N N . GLN A 1 91 ? -20.887 3.585 11.643 1.00 93.75 91 GLN A N 1
ATOM 765 C CA . GLN A 1 91 ? -22.165 3.602 10.927 1.00 93.75 91 GLN A CA 1
ATOM 766 C C . GLN A 1 91 ? -22.985 4.827 11.321 1.00 93.75 91 GLN A C 1
ATOM 768 O O . GLN A 1 91 ? -23.432 5.550 10.438 1.00 93.75 91 GLN A O 1
ATOM 773 N N . ASP A 1 92 ? -23.098 5.108 12.622 1.00 93.44 92 ASP A N 1
ATOM 774 C CA . ASP A 1 92 ? -23.841 6.270 13.114 1.00 93.44 92 ASP A CA 1
ATOM 775 C C . ASP A 1 92 ? -23.264 7.582 12.534 1.00 93.44 92 ASP A C 1
ATOM 777 O O . ASP A 1 92 ? -24.013 8.410 12.013 1.00 93.44 92 ASP A O 1
ATOM 781 N N . GLU A 1 93 ? -21.933 7.747 12.538 1.00 92.19 93 GLU A N 1
ATOM 782 C CA . GLU A 1 93 ? -21.235 8.874 11.896 1.00 92.19 93 GLU A CA 1
ATOM 783 C C . GLU A 1 93 ? -21.496 8.932 10.387 1.00 92.19 93 GLU A C 1
ATOM 785 O O . GLU A 1 93 ? -21.826 9.989 9.852 1.00 92.19 93 GLU A O 1
ATOM 790 N N . GLY A 1 94 ? -21.391 7.793 9.703 1.00 88.06 94 GLY A N 1
ATOM 791 C CA . GLY A 1 94 ? -21.624 7.677 8.267 1.00 88.06 94 GLY A CA 1
ATOM 792 C C . GLY A 1 94 ? -23.081 7.856 7.843 1.00 88.06 94 GLY A C 1
ATOM 793 O O . GLY A 1 94 ? -23.338 7.977 6.655 1.00 88.06 94 GLY A O 1
ATOM 794 N N . GLU A 1 95 ? -24.045 7.877 8.759 1.00 88.81 95 GLU A N 1
ATOM 795 C CA . GLU A 1 95 ? -25.452 8.161 8.451 1.00 88.81 95 GLU A CA 1
ATOM 796 C C . GLU A 1 95 ? -25.827 9.611 8.774 1.00 88.81 95 GLU A C 1
ATOM 798 O O . GLU A 1 95 ? -26.602 10.227 8.041 1.00 88.81 95 GLU A O 1
ATOM 803 N N . HIS A 1 96 ? -25.249 10.180 9.835 1.00 84.88 96 HIS A N 1
ATOM 804 C CA . HIS A 1 96 ? -25.703 11.453 10.406 1.00 84.88 96 HIS A CA 1
ATOM 805 C C . HIS A 1 96 ? -24.725 12.614 10.198 1.00 84.88 96 HIS A C 1
ATOM 807 O O . HIS A 1 96 ? -25.112 13.776 10.327 1.00 84.88 96 HIS A O 1
ATOM 813 N N . CYS A 1 97 ? -23.467 12.326 9.871 1.00 78.62 97 CYS A N 1
ATOM 814 C CA . CYS A 1 97 ? -22.395 13.311 9.799 1.00 78.62 97 CYS A CA 1
ATOM 815 C C . CYS A 1 97 ? -21.653 13.178 8.463 1.00 78.62 97 CYS A C 1
ATOM 817 O O . CYS A 1 97 ? -20.532 12.681 8.396 1.00 78.62 97 CYS A O 1
ATOM 819 N N . TRP A 1 98 ? -22.281 13.632 7.375 1.00 74.56 98 TRP A N 1
ATOM 820 C CA . TRP A 1 98 ? -21.627 13.682 6.066 1.00 74.56 98 TRP A CA 1
ATOM 821 C C . TRP A 1 98 ? -20.868 15.000 5.870 1.00 74.56 98 TRP A C 1
ATOM 823 O O . TRP A 1 98 ? -21.485 16.067 5.934 1.00 74.56 98 TRP A O 1
ATOM 833 N N . PRO A 1 99 ? -19.554 14.952 5.578 1.00 77.06 99 PRO A N 1
ATOM 834 C CA . PRO A 1 99 ? -18.821 16.110 5.085 1.00 77.06 99 PRO A CA 1
ATOM 835 C C . PRO A 1 99 ? -19.377 16.593 3.743 1.00 77.06 99 PRO A C 1
ATOM 837 O O . PRO A 1 99 ? -20.106 15.881 3.047 1.00 77.06 99 PRO A O 1
ATOM 840 N N . GLU A 1 100 ? -18.956 17.789 3.343 1.00 81.44 100 GLU A N 1
ATOM 841 C CA . GLU A 1 100 ? -19.274 18.355 2.035 1.00 81.44 100 GLU A CA 1
ATOM 842 C C . GLU A 1 100 ? -18.936 17.376 0.892 1.00 81.44 100 GLU A C 1
ATOM 844 O O . GLU A 1 100 ? -17.825 16.841 0.794 1.00 81.44 100 GLU A O 1
ATOM 849 N N . ILE A 1 101 ? -19.910 17.147 0.009 1.00 85.88 101 ILE A N 1
ATOM 850 C CA . ILE A 1 101 ? -19.754 16.306 -1.179 1.00 85.88 101 ILE A CA 1
ATOM 851 C C . ILE A 1 101 ? -19.290 17.189 -2.332 1.00 85.88 101 ILE A C 1
ATOM 853 O O . ILE A 1 101 ? -19.966 18.151 -2.694 1.00 85.88 101 ILE A O 1
ATOM 857 N N . ARG A 1 102 ? -18.172 16.826 -2.964 1.00 86.62 102 ARG A N 1
ATOM 858 C CA . ARG A 1 102 ? -17.725 17.463 -4.207 1.00 86.62 102 ARG A CA 1
ATOM 859 C C . ARG A 1 102 ? -18.188 16.658 -5.405 1.00 86.62 102 ARG A C 1
ATOM 861 O O . ARG A 1 102 ? -17.994 15.444 -5.457 1.00 86.62 102 ARG A O 1
ATOM 868 N N . GLU A 1 103 ? -18.762 17.348 -6.381 1.00 91.69 103 GLU A N 1
ATOM 869 C CA . GLU A 1 103 ? -19.186 16.757 -7.643 1.00 91.69 103 GLU A CA 1
ATOM 870 C C . GLU A 1 103 ? -18.251 17.194 -8.775 1.00 91.69 103 GLU A C 1
ATOM 872 O O . GLU A 1 103 ? -17.929 18.372 -8.924 1.00 91.69 103 GLU A O 1
ATOM 877 N N . PHE A 1 104 ? -17.808 16.225 -9.570 1.00 91.06 104 PHE A N 1
ATOM 878 C CA . PHE A 1 104 ? -16.983 16.433 -10.751 1.00 91.06 104 PHE A CA 1
ATOM 879 C C . PHE A 1 104 ? -17.688 15.827 -11.958 1.00 91.06 104 PHE A C 1
ATOM 881 O O . PHE A 1 104 ? -18.152 14.689 -11.901 1.00 91.06 104 PHE A O 1
ATO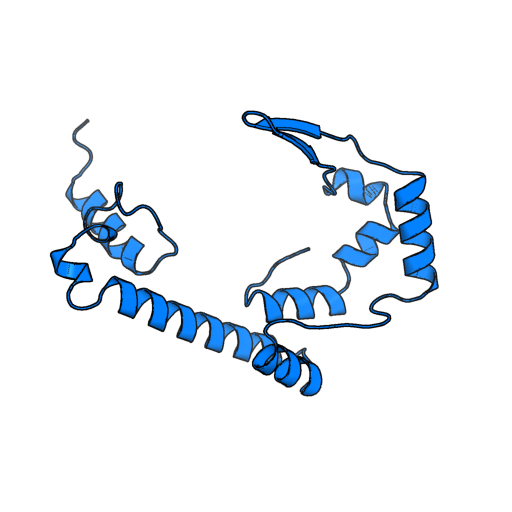M 888 N N . ILE A 1 105 ? -17.711 16.558 -13.068 1.00 92.31 105 ILE A N 1
ATOM 889 C CA . ILE A 1 105 ? -18.195 16.044 -14.350 1.00 92.31 105 ILE A CA 1
ATOM 890 C C . ILE A 1 105 ? -16.974 15.787 -15.231 1.00 92.31 105 ILE A C 1
ATOM 892 O O . ILE A 1 105 ? -16.222 16.708 -15.549 1.00 92.31 105 ILE A O 1
ATOM 896 N N . GLN A 1 106 ? -16.757 14.526 -15.603 1.00 91.44 106 GLN A N 1
ATOM 897 C CA . GLN A 1 106 ? -15.695 14.118 -16.524 1.00 91.44 106 GLN A CA 1
ATOM 898 C C . GLN A 1 106 ? -16.319 13.402 -17.722 1.00 91.44 106 GLN A C 1
ATOM 900 O O . GLN A 1 106 ? -16.751 12.252 -17.628 1.00 91.44 106 GLN A O 1
ATOM 905 N N . GLY A 1 107 ? -16.386 14.102 -18.857 1.00 92.75 107 GLY A N 1
ATOM 906 C CA . GLY A 1 107 ? -17.113 13.624 -20.033 1.00 92.75 107 GLY A CA 1
ATOM 907 C C . GLY A 1 107 ? -18.599 13.448 -19.714 1.00 92.75 107 GLY A C 1
ATOM 908 O O . GLY A 1 107 ? -19.263 14.414 -19.355 1.00 92.75 107 GLY A O 1
ATOM 909 N N . ASN A 1 108 ? -19.089 12.208 -19.800 1.00 93.50 108 ASN A N 1
ATOM 910 C CA . ASN A 1 108 ? -20.488 11.848 -19.526 1.00 93.50 108 ASN A CA 1
ATOM 911 C C . ASN A 1 108 ? -20.700 11.228 -18.132 1.00 93.50 108 ASN A C 1
ATOM 913 O O . ASN A 1 108 ? -21.776 10.700 -1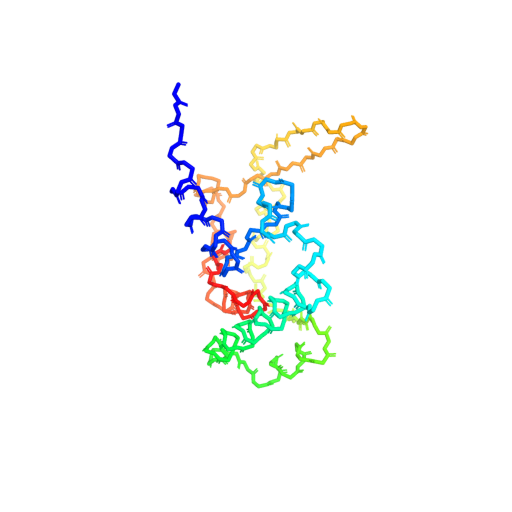7.858 1.00 93.50 108 ASN A O 1
ATOM 917 N N . THR A 1 109 ? -19.683 11.253 -17.266 1.00 92.81 109 THR A N 1
ATOM 918 C CA . THR A 1 109 ? -19.749 10.653 -15.929 1.00 92.81 109 THR A CA 1
ATOM 919 C C . THR A 1 109 ? -19.756 11.736 -14.860 1.00 92.81 109 THR A C 1
ATOM 921 O O . THR A 1 109 ? -18.851 12.573 -14.807 1.00 92.81 109 THR A O 1
ATOM 924 N N . THR A 1 110 ? -20.750 11.671 -13.974 1.00 93.44 110 THR A N 1
ATOM 925 C CA . THR A 1 110 ? -20.807 12.467 -12.746 1.00 93.44 110 THR A CA 1
ATOM 926 C C . THR A 1 110 ? -20.203 11.668 -11.596 1.00 93.44 110 THR A C 1
ATOM 928 O O . THR A 1 110 ? -20.727 10.620 -11.217 1.00 93.44 110 THR A O 1
ATOM 931 N N . THR A 1 111 ? -19.112 12.170 -11.024 1.00 92.50 111 THR A N 1
ATOM 932 C CA . THR A 1 111 ? -18.422 11.560 -9.883 1.00 92.50 111 THR A CA 1
ATOM 933 C C . THR A 1 111 ? -18.652 12.409 -8.642 1.00 92.50 111 THR A C 1
ATOM 935 O O . THR A 1 111 ? -18.308 13.589 -8.626 1.00 92.50 111 THR A O 1
ATOM 938 N N . ARG A 1 112 ? -19.189 11.801 -7.581 1.00 89.00 112 ARG A N 1
ATOM 939 C CA . ARG A 1 112 ? -19.310 12.424 -6.258 1.00 89.00 112 ARG A CA 1
ATOM 940 C C . ARG A 1 112 ? -18.261 11.855 -5.320 1.00 89.00 112 ARG A C 1
ATOM 942 O O . ARG A 1 112 ? -18.141 10.638 -5.202 1.00 89.00 112 ARG A O 1
ATOM 949 N N . ILE A 1 113 ? -17.504 12.734 -4.675 1.00 89.00 113 ILE A N 1
ATOM 950 C CA . ILE A 1 113 ? -16.442 12.371 -3.739 1.00 89.00 113 ILE A CA 1
ATOM 951 C C . ILE A 1 113 ? -16.653 13.145 -2.446 1.00 89.00 113 ILE A C 1
ATOM 953 O O . ILE A 1 113 ? -16.739 14.373 -2.451 1.00 89.00 113 ILE A O 1
ATOM 957 N N . THR A 1 114 ? -16.675 12.416 -1.339 1.00 85.44 114 THR A N 1
ATOM 958 C CA . THR A 1 114 ? -16.578 12.980 0.006 1.00 85.44 114 THR A CA 1
ATOM 959 C C . THR A 1 114 ? -15.134 12.861 0.462 1.00 85.44 114 THR A C 1
ATOM 961 O O . THR A 1 114 ? -14.563 11.769 0.455 1.00 85.44 114 THR A O 1
ATOM 964 N N . PHE A 1 115 ? -14.532 13.983 0.840 1.00 84.75 115 PHE A N 1
ATOM 965 C CA . PHE A 1 115 ? -13.167 13.996 1.352 1.00 84.75 115 PHE A CA 1
ATOM 966 C C . PHE A 1 115 ? -13.185 13.848 2.873 1.00 84.75 115 PHE A C 1
ATOM 968 O O . PHE A 1 115 ? -13.785 14.656 3.575 1.00 84.75 115 PHE A O 1
ATOM 975 N N . LEU A 1 116 ? -12.498 12.824 3.379 1.00 86.31 116 LEU A N 1
ATOM 976 C CA . LEU A 1 116 ? -12.188 12.673 4.801 1.00 86.31 116 LEU A CA 1
ATOM 977 C C . LEU A 1 116 ? -10.836 13.336 5.084 1.00 86.31 116 LEU A C 1
ATOM 979 O O . LEU A 1 116 ? -9.829 12.666 5.302 1.00 86.31 116 LEU A O 1
ATOM 983 N N . ASP A 1 117 ? -10.794 14.664 4.977 1.00 87.56 117 ASP A N 1
ATOM 984 C CA . ASP A 1 117 ? -9.594 15.433 5.303 1.00 87.56 117 ASP A CA 1
ATOM 985 C C . ASP A 1 117 ? -9.428 15.629 6.821 1.00 87.56 117 ASP A C 1
ATOM 987 O O . ASP A 1 117 ? -10.242 15.188 7.633 1.00 87.56 117 ASP A O 1
ATOM 991 N N . GLN A 1 118 ? -8.339 16.284 7.230 1.00 87.25 118 GLN A N 1
ATOM 992 C CA . GLN A 1 118 ? -8.045 16.491 8.651 1.00 87.25 118 GLN A CA 1
ATOM 993 C C . GLN A 1 118 ? -9.104 17.340 9.366 1.00 87.25 118 GLN A C 1
ATOM 995 O O . GLN A 1 118 ? -9.293 17.164 10.567 1.00 87.25 118 GLN A O 1
ATOM 1000 N N . GLU A 1 119 ? -9.793 18.246 8.667 1.00 87.88 119 GLU A N 1
ATOM 1001 C CA . GLU A 1 119 ? -10.855 19.060 9.264 1.00 87.88 119 GLU A CA 1
ATOM 1002 C C . GLU A 1 119 ? -12.145 18.247 9.415 1.00 87.88 119 GLU A C 1
ATOM 1004 O O . GLU A 1 119 ? -12.753 18.267 10.485 1.00 87.88 119 GLU A O 1
ATOM 1009 N N . ALA A 1 120 ? -12.509 17.450 8.408 1.00 87.25 120 ALA A N 1
ATOM 1010 C CA . ALA A 1 120 ? -13.624 16.511 8.478 1.00 87.25 120 ALA A CA 1
ATOM 1011 C C . ALA A 1 120 ? -13.423 15.480 9.602 1.00 87.25 120 ALA A C 1
ATOM 1013 O O . ALA A 1 120 ? -14.331 15.235 10.395 1.00 87.25 120 ALA A O 1
ATOM 1014 N N . LEU A 1 121 ? -12.210 14.937 9.755 1.00 90.38 121 LEU A N 1
ATOM 1015 C CA . LEU A 1 121 ? -11.884 13.974 10.814 1.00 90.38 121 LEU A CA 1
ATOM 1016 C C . LEU A 1 121 ? -11.956 14.561 12.236 1.00 90.38 121 LEU A C 1
ATOM 1018 O O . LEU A 1 121 ? -12.091 13.798 13.193 1.00 90.38 121 LEU A O 1
ATOM 1022 N N . LYS A 1 122 ? -11.910 15.891 12.420 1.00 90.00 122 LYS A N 1
ATOM 1023 C CA . LYS A 1 122 ? -12.190 16.506 13.737 1.00 90.00 122 LYS A CA 1
ATOM 1024 C C . LYS A 1 122 ? -13.650 16.335 14.152 1.00 90.00 122 LYS A C 1
ATOM 1026 O O . LYS A 1 122 ? -13.931 16.325 15.346 1.00 90.00 122 LYS A O 1
ATOM 1031 N N . GLN A 1 123 ? -14.554 16.214 13.182 1.00 89.56 123 GLN A N 1
ATOM 1032 C CA . GLN A 1 123 ? -15.992 16.049 13.401 1.00 89.56 123 GLN A CA 1
ATOM 1033 C C . GLN A 1 123 ? -16.419 14.573 13.407 1.00 89.56 123 GLN A C 1
ATOM 1035 O O . GLN A 1 123 ? -17.539 14.270 13.800 1.00 89.56 123 GLN A O 1
ATOM 1040 N N . LEU A 1 124 ? -15.521 13.663 13.010 1.00 92.19 124 LEU A N 1
ATOM 1041 C CA . LEU A 1 124 ? -15.770 12.228 12.852 1.00 92.19 124 LEU A CA 1
ATOM 1042 C C . LEU A 1 124 ? -14.785 11.411 13.710 1.00 92.19 124 LEU A C 1
ATOM 1044 O O . LEU A 1 124 ? -13.803 10.863 13.191 1.00 92.19 124 LEU A O 1
ATOM 1048 N N . PRO A 1 125 ? -14.964 11.381 15.044 1.00 91.88 125 PRO A N 1
ATOM 1049 C CA . PRO A 1 125 ? -14.008 10.753 15.951 1.00 91.88 125 PRO A CA 1
ATOM 1050 C C . PRO A 1 125 ? -13.822 9.247 15.707 1.00 91.88 125 PRO A C 1
ATOM 1052 O O . PRO A 1 125 ? -12.698 8.756 15.825 1.00 91.88 125 PRO A O 1
ATOM 1055 N N . ALA A 1 126 ? -14.865 8.503 15.338 1.00 93.38 126 ALA A N 1
ATOM 1056 C CA . ALA A 1 126 ? -14.752 7.082 15.026 1.00 93.38 126 ALA A CA 1
ATOM 1057 C C . ALA A 1 126 ? -14.005 6.860 13.701 1.00 93.38 126 ALA A C 1
ATOM 1059 O O . ALA A 1 126 ? -13.121 5.999 13.644 1.00 93.38 126 ALA A O 1
ATOM 1060 N N . ALA A 1 127 ? -14.277 7.668 12.666 1.00 92.31 127 ALA A N 1
ATOM 1061 C CA . ALA A 1 127 ? -13.511 7.645 11.412 1.00 92.31 127 ALA A CA 1
ATOM 1062 C C . ALA A 1 127 ? -12.030 7.970 11.644 1.00 92.31 127 ALA A C 1
ATOM 1064 O O . ALA A 1 127 ? -11.140 7.309 11.107 1.00 92.31 127 ALA A O 1
ATOM 1065 N N . ARG A 1 128 ? -11.744 8.932 12.524 1.00 92.25 128 ARG A N 1
ATOM 1066 C CA . ARG A 1 128 ? -10.372 9.258 12.912 1.00 92.25 128 ARG A CA 1
ATOM 1067 C C . ARG A 1 128 ? -9.677 8.085 13.600 1.00 92.25 128 ARG A C 1
ATOM 1069 O O . ARG A 1 128 ? -8.554 7.746 13.229 1.00 92.25 128 ARG A O 1
ATOM 1076 N N . MET A 1 129 ? -10.341 7.430 14.555 1.00 91.81 129 MET A N 1
ATOM 1077 C CA . MET A 1 129 ? -9.800 6.237 15.221 1.00 91.81 129 MET A CA 1
ATOM 1078 C C . MET A 1 129 ? -9.489 5.113 14.224 1.00 91.81 129 MET A C 1
ATOM 1080 O O . MET A 1 129 ? -8.485 4.415 14.376 1.00 91.81 129 MET A O 1
ATOM 1084 N N . LEU A 1 130 ? -10.320 4.952 13.188 1.00 91.50 130 LEU A N 1
ATOM 1085 C CA . LEU A 1 130 ? -10.085 4.001 12.104 1.00 91.50 130 LEU A CA 1
ATOM 1086 C C . LEU A 1 130 ? -8.788 4.318 11.337 1.00 91.50 130 LEU A C 1
ATOM 1088 O O . LEU A 1 130 ? -7.940 3.435 11.204 1.00 91.50 130 LEU A O 1
ATOM 1092 N N . CYS A 1 131 ? -8.602 5.562 10.879 1.00 89.94 131 CYS A N 1
ATOM 1093 C CA . CYS A 1 131 ? -7.388 5.998 10.167 1.00 89.94 131 CYS A CA 1
ATOM 1094 C C . CYS A 1 131 ? -6.125 5.937 11.055 1.00 89.94 131 CYS A C 1
ATOM 1096 O O . CYS A 1 131 ? -5.000 5.694 10.598 1.00 89.94 131 CYS A O 1
ATOM 1098 N N . GLU A 1 132 ? -6.287 6.129 12.363 1.00 89.62 132 GLU A N 1
ATOM 1099 C CA . GLU A 1 132 ? -5.184 6.081 13.321 1.00 89.62 132 GLU A CA 1
ATOM 1100 C C . GLU A 1 132 ? -4.801 4.650 13.748 1.00 89.62 132 GLU A C 1
ATOM 1102 O O . GLU A 1 132 ? -3.702 4.456 14.279 1.00 89.62 132 GLU A O 1
ATOM 1107 N N . SER A 1 133 ? -5.630 3.645 13.437 1.00 91.00 133 SER A N 1
ATOM 1108 C CA . SER A 1 133 ? -5.413 2.237 13.786 1.00 91.00 133 SER A CA 1
ATOM 1109 C C . SER A 1 133 ? -4.113 1.670 13.206 1.00 91.00 133 SER A C 1
ATOM 1111 O O . SER A 1 133 ? -3.935 1.558 11.988 1.00 91.00 133 SER A O 1
ATOM 1113 N N . SER A 1 134 ? -3.202 1.246 14.089 1.00 89.56 134 SER A N 1
ATOM 1114 C CA . SER A 1 134 ? -1.931 0.624 13.700 1.00 89.56 134 SER A CA 1
ATOM 1115 C C . SER A 1 134 ? -2.128 -0.718 12.998 1.00 89.56 134 SER A C 1
ATOM 1117 O O . SER A 1 134 ? -1.442 -0.988 12.019 1.00 89.56 134 SER A O 1
ATOM 1119 N N . SER A 1 135 ? -3.101 -1.531 13.422 1.00 89.38 135 SER A N 1
ATOM 1120 C CA . SER A 1 135 ? -3.346 -2.847 12.817 1.00 89.38 135 SER A CA 1
ATOM 1121 C C . SER A 1 135 ? -3.787 -2.736 11.356 1.00 89.38 135 SER A C 1
ATOM 1123 O O . SER A 1 135 ? -3.319 -3.492 10.505 1.00 89.38 135 SER A O 1
ATOM 1125 N N . ILE A 1 136 ? -4.642 -1.760 11.042 1.00 91.06 136 ILE A N 1
ATOM 1126 C CA . ILE A 1 136 ? -5.094 -1.490 9.672 1.00 91.06 136 ILE A CA 1
ATOM 1127 C C . ILE A 1 136 ? -3.971 -0.855 8.860 1.00 91.06 136 ILE A C 1
ATOM 1129 O O . ILE A 1 136 ? -3.711 -1.283 7.735 1.00 91.06 136 ILE A O 1
ATOM 1133 N N . ARG A 1 137 ? -3.266 0.126 9.433 1.00 91.44 137 ARG A N 1
ATOM 1134 C CA . ARG A 1 137 ? -2.135 0.782 8.770 1.00 91.44 137 ARG A CA 1
ATOM 1135 C C . ARG A 1 137 ? -1.044 -0.209 8.384 1.00 91.44 137 ARG A C 1
ATOM 1137 O O . ARG A 1 137 ? -0.537 -0.125 7.267 1.00 91.44 137 ARG A O 1
ATOM 1144 N N . ASP A 1 138 ? -0.706 -1.143 9.265 1.00 92.19 138 ASP A N 1
ATOM 1145 C CA . ASP A 1 138 ? 0.329 -2.145 9.016 1.00 92.19 138 ASP A CA 1
ATOM 1146 C C . ASP A 1 138 ? -0.083 -3.079 7.872 1.00 92.19 138 ASP A C 1
ATOM 1148 O O . ASP A 1 138 ? 0.710 -3.331 6.962 1.00 92.19 138 ASP A O 1
ATOM 1152 N N . LEU A 1 139 ? -1.347 -3.521 7.850 1.00 92.81 139 LEU A N 1
ATOM 1153 C CA . LEU A 1 139 ? -1.896 -4.323 6.753 1.00 92.81 139 LEU A CA 1
ATOM 1154 C C . LEU A 1 139 ? -1.863 -3.571 5.417 1.00 92.81 139 LEU A C 1
ATOM 1156 O O . LEU A 1 139 ? -1.373 -4.114 4.425 1.00 92.81 139 LEU A O 1
ATOM 1160 N N . LEU A 1 140 ? -2.343 -2.323 5.388 1.00 92.94 140 LEU A N 1
ATOM 1161 C CA . LEU A 1 140 ? -2.336 -1.481 4.187 1.00 92.94 140 LEU A CA 1
ATOM 1162 C C . LEU A 1 140 ? -0.913 -1.235 3.689 1.00 92.94 140 LEU A C 1
ATOM 1164 O O . LEU A 1 140 ? -0.630 -1.396 2.502 1.00 92.94 140 LEU A O 1
ATOM 1168 N N . THR A 1 141 ? -0.005 -0.912 4.607 1.00 92.81 141 THR A N 1
ATOM 1169 C CA . THR A 1 141 ? 1.404 -0.653 4.313 1.00 92.81 141 THR A CA 1
ATOM 1170 C C . THR A 1 141 ? 2.085 -1.891 3.734 1.00 92.81 141 THR A C 1
ATOM 1172 O O . THR A 1 141 ? 2.810 -1.801 2.740 1.00 92.81 141 THR A O 1
ATOM 1175 N N . TYR A 1 142 ? 1.809 -3.069 4.301 1.00 94.31 142 TYR A N 1
ATOM 1176 C CA . TYR A 1 142 ? 2.323 -4.339 3.798 1.00 94.31 142 TYR A CA 1
ATOM 1177 C C . TYR A 1 142 ? 1.791 -4.675 2.399 1.00 94.31 142 TYR A C 1
ATOM 1179 O O . TYR A 1 142 ? 2.579 -4.984 1.504 1.00 94.31 142 TYR A O 1
ATOM 1187 N N . VAL A 1 143 ? 0.474 -4.587 2.187 1.00 93.81 143 VAL A N 1
ATOM 1188 C CA . VAL A 1 143 ? -0.165 -4.896 0.895 1.00 93.81 143 VAL A CA 1
ATOM 1189 C C . VAL A 1 143 ? 0.330 -3.948 -0.196 1.00 93.81 143 VAL A C 1
ATOM 1191 O O . VAL A 1 143 ? 0.779 -4.398 -1.254 1.00 93.81 143 VAL A O 1
ATOM 1194 N N . ALA A 1 144 ? 0.337 -2.645 0.087 1.00 92.94 144 ALA A N 1
ATOM 1195 C CA . ALA A 1 144 ? 0.796 -1.620 -0.842 1.00 92.94 144 ALA A CA 1
ATOM 1196 C C . ALA A 1 144 ? 2.322 -1.591 -1.012 1.00 92.94 144 ALA A C 1
ATOM 1198 O O . ALA A 1 144 ? 2.828 -0.908 -1.900 1.00 92.94 144 ALA A O 1
ATOM 1199 N N . SER A 1 145 ? 3.073 -2.319 -0.176 1.00 92.75 145 SER A N 1
ATOM 1200 C CA . SER A 1 145 ? 4.537 -2.288 -0.150 1.00 92.75 145 SER A CA 1
ATOM 1201 C C . SER A 1 145 ? 5.111 -0.881 0.091 1.00 92.75 145 SER A C 1
ATOM 1203 O O . SER A 1 145 ? 6.242 -0.591 -0.305 1.00 92.75 145 SER A O 1
ATOM 1205 N N . THR A 1 146 ? 4.350 0.014 0.720 1.00 89.56 146 THR A N 1
ATOM 1206 C CA . THR A 1 146 ? 4.726 1.414 0.930 1.00 89.56 146 THR A CA 1
ATOM 1207 C C . THR A 1 146 ? 4.097 1.962 2.202 1.00 89.56 146 THR A C 1
ATOM 1209 O O . THR A 1 146 ? 3.005 1.546 2.566 1.00 89.56 146 THR A O 1
ATOM 1212 N N . ALA A 1 147 ? 4.785 2.881 2.884 1.00 78.31 147 ALA A N 1
ATOM 1213 C CA . ALA A 1 147 ? 4.298 3.505 4.110 1.00 78.31 147 ALA A CA 1
ATOM 1214 C C . ALA A 1 147 ? 3.180 4.505 3.776 1.00 78.31 147 ALA A C 1
ATOM 1216 O O . ALA A 1 147 ? 3.419 5.702 3.630 1.00 78.31 147 ALA A O 1
ATOM 1217 N N . ILE A 1 148 ? 1.966 3.989 3.597 1.00 70.81 148 ILE A N 1
ATOM 1218 C CA . ILE A 1 148 ? 0.760 4.785 3.374 1.00 70.81 148 ILE A CA 1
ATOM 1219 C C . ILE A 1 148 ? 0.157 5.123 4.733 1.00 70.81 148 ILE A C 1
ATOM 1221 O O . ILE A 1 148 ? -0.012 4.252 5.589 1.00 70.81 148 ILE A O 1
ATOM 1225 N N . ARG A 1 149 ? -0.193 6.396 4.920 1.00 60.94 149 ARG A N 1
ATOM 1226 C CA . ARG A 1 149 ? -1.171 6.774 5.938 1.00 60.94 149 ARG A CA 1
ATOM 1227 C C . ARG A 1 149 ? -2.564 6.685 5.302 1.00 60.94 149 ARG A C 1
ATOM 1229 O O . ARG A 1 149 ? -2.735 7.309 4.255 1.00 60.94 149 ARG A O 1
ATOM 1236 N N . PRO A 1 150 ? -3.480 5.872 5.854 1.00 58.25 150 PRO A N 1
ATOM 1237 C CA . PRO A 1 150 ? -4.884 5.904 5.462 1.00 58.25 150 PRO A CA 1
ATOM 1238 C C . PRO A 1 150 ? -5.559 7.212 5.878 1.00 58.25 150 PRO A C 1
ATOM 1240 O O . PRO A 1 150 ? -5.023 7.898 6.783 1.00 58.25 150 PRO A O 1
#

pLDDT: mean 89.27, std 7.62, range [44.78, 96.56]